Protein AF-A0A8K2A7J0-F1 (afdb_monomer_lite)

pLDDT: mean 81.98, std 18.56, range [40.19, 98.31]

Radius of gyration: 30.06 Å; chains: 1; bounding box: 112×30×40 Å

Foldseek 3Di:
DDDDDDDDDDDDDDDDPDDPPPPDPPDPDPPADKDKFWKKWWKDQDPDPVRIDIDTFADLVRHGDIFIFHWDQDPPVRAIATETQDDLVVQVVSNVSVCVVVVVPRIDTQDIATDHDPPGDGHWYQYNVRDTNHRD

Sequence (136 aa):
MKFSPKSIVSTASLALVQIVSIMIPFSAALAGNLTYTYTACYFQKGNDLSSITWRWGLQQNNSWYQMNGRWIMTPRTGVMTFESQMSQQNIMDSCANSQRYYQLTGYRIVGAYAADDKASKNYQIYTSNGTQLVSK

Secondary structure (DSSP, 8-state):
--------PPPPP------------------PPPEEEEEEEEEEETT-GGG-EEEE-B-TTSSBPEEEEEEEEPTTT--EEEEESS-HHHHHHHHHHHHHHTT-TTEEEEEEEEESSTTS--BEEE-TTS-B----

Structure (mmCIF, N/CA/C/O backbone):
data_AF-A0A8K2A7J0-F1
#
_entry.id   AF-A0A8K2A7J0-F1
#
loop_
_atom_site.group_PDB
_atom_site.id
_atom_site.type_symbol
_atom_site.label_atom_id
_atom_site.label_alt_id
_atom_site.label_comp_id
_atom_site.label_asym_id
_atom_site.label_entity_id
_atom_site.label_seq_id
_atom_site.pdbx_PDB_ins_code
_atom_site.Cartn_x
_atom_site.Cartn_y
_atom_site.Cartn_z
_atom_site.occupancy
_atom_site.B_iso_or_equiv
_atom_site.auth_seq_id
_atom_site.auth_comp_id
_atom_site.auth_asym_id
_atom_site.auth_atom_id
_atom_site.pdbx_PDB_model_num
ATOM 1 N N . MET A 1 1 ? 100.132 5.912 -3.629 1.00 44.41 1 MET A N 1
ATOM 2 C CA . MET A 1 1 ? 98.704 5.718 -3.292 1.00 44.41 1 MET A CA 1
ATOM 3 C C . MET A 1 1 ? 97.887 6.804 -3.974 1.00 44.41 1 MET A C 1
ATOM 5 O O . MET A 1 1 ? 98.069 7.969 -3.649 1.00 44.41 1 MET A O 1
ATOM 9 N N . LYS A 1 2 ? 97.039 6.452 -4.945 1.00 46.12 2 LYS A N 1
ATOM 10 C CA . LYS A 1 2 ? 95.999 7.348 -5.472 1.00 46.12 2 LYS A CA 1
ATOM 11 C C . LYS A 1 2 ? 94.865 6.468 -6.002 1.00 46.12 2 LYS A C 1
ATOM 13 O O . LYS A 1 2 ? 95.045 5.748 -6.976 1.00 46.12 2 LYS A O 1
ATOM 18 N N . PHE A 1 3 ? 93.767 6.442 -5.255 1.00 40.19 3 PHE A N 1
ATOM 19 C CA . PHE A 1 3 ? 92.586 5.624 -5.514 1.00 40.19 3 PHE A CA 1
ATOM 20 C C . PHE A 1 3 ? 91.695 6.291 -6.579 1.00 40.19 3 PHE A C 1
ATOM 22 O O . PHE A 1 3 ? 91.334 7.458 -6.446 1.00 40.19 3 PHE A O 1
ATOM 29 N N . SER A 1 4 ? 91.354 5.526 -7.620 1.00 44.16 4 SER A N 1
ATOM 30 C CA . SER A 1 4 ? 90.099 5.627 -8.397 1.00 44.16 4 SER A CA 1
ATOM 31 C C . SER A 1 4 ? 88.953 5.016 -7.550 1.00 44.16 4 SER A C 1
ATOM 33 O O . SER A 1 4 ? 89.289 4.441 -6.507 1.00 44.16 4 SER A O 1
ATOM 35 N N . PRO A 1 5 ? 87.650 4.992 -7.921 1.00 58.88 5 PRO A N 1
ATOM 36 C CA . PRO A 1 5 ? 86.939 5.483 -9.121 1.00 58.88 5 PRO A CA 1
ATOM 37 C C . PRO A 1 5 ? 85.635 6.247 -8.779 1.00 58.88 5 PRO A C 1
ATOM 39 O O . PRO A 1 5 ? 85.273 6.273 -7.612 1.00 58.88 5 PRO A O 1
ATOM 42 N N . LYS A 1 6 ? 84.881 6.776 -9.765 1.00 41.12 6 LYS A N 1
ATOM 43 C CA . LYS A 1 6 ? 83.389 6.738 -9.807 1.00 41.12 6 LYS A CA 1
ATOM 44 C C . LYS A 1 6 ? 82.879 6.946 -11.241 1.00 41.12 6 LYS A C 1
ATOM 46 O O . LYS A 1 6 ? 83.042 8.019 -11.811 1.00 41.12 6 LYS A O 1
ATOM 51 N N . SER A 1 7 ? 82.235 5.919 -11.790 1.00 49.50 7 SER A N 1
ATOM 52 C CA . SER A 1 7 ? 81.435 5.977 -13.018 1.00 49.50 7 SER A CA 1
ATOM 53 C C . SER A 1 7 ? 80.038 6.514 -12.698 1.00 49.50 7 SER A C 1
ATOM 55 O O . SER A 1 7 ? 79.437 6.085 -11.714 1.00 49.50 7 SER A O 1
ATOM 57 N N . ILE A 1 8 ? 79.505 7.409 -13.534 1.00 53.38 8 ILE A N 1
ATOM 58 C CA . ILE A 1 8 ? 78.099 7.835 -13.496 1.00 53.38 8 ILE A CA 1
ATOM 59 C C . ILE A 1 8 ? 77.454 7.391 -14.809 1.00 53.38 8 ILE A C 1
ATOM 61 O O . ILE A 1 8 ? 77.857 7.809 -15.891 1.00 53.38 8 ILE A O 1
ATOM 65 N N . VAL A 1 9 ? 76.487 6.486 -14.681 1.00 51.44 9 VAL A N 1
ATOM 66 C CA . VAL A 1 9 ? 75.643 5.958 -15.755 1.00 51.44 9 VAL A CA 1
ATOM 67 C C . VAL A 1 9 ? 74.609 7.027 -16.115 1.00 51.44 9 VAL A C 1
ATOM 69 O O . VAL A 1 9 ? 73.886 7.498 -15.240 1.00 51.44 9 VAL A O 1
ATOM 72 N N . SER A 1 10 ? 74.564 7.422 -17.390 1.00 43.12 10 SER A N 1
ATOM 73 C CA . SER A 1 10 ? 73.585 8.371 -17.935 1.00 43.12 10 SER A CA 1
ATOM 74 C C . SER A 1 10 ? 72.360 7.630 -18.482 1.00 43.12 10 SER A C 1
ATOM 76 O O . SER A 1 10 ? 72.457 6.521 -19.004 1.00 43.12 10 SER A O 1
ATOM 78 N N . THR A 1 11 ? 71.206 8.251 -18.289 1.00 47.47 11 THR A N 1
ATOM 79 C CA . THR A 1 11 ? 69.838 7.722 -18.285 1.00 47.47 11 THR A CA 1
ATOM 80 C C . THR A 1 11 ? 69.312 7.259 -19.646 1.00 47.47 11 THR A C 1
ATOM 82 O O . THR A 1 11 ? 69.333 8.018 -20.612 1.00 47.47 11 THR A O 1
ATOM 85 N N . ALA A 1 12 ? 68.735 6.054 -19.690 1.00 46.47 12 ALA A N 1
ATOM 86 C CA . ALA A 1 12 ? 67.884 5.596 -20.785 1.00 46.47 12 ALA A CA 1
ATOM 87 C C . ALA A 1 12 ? 66.454 6.143 -20.615 1.00 46.47 12 ALA A C 1
ATOM 89 O O . ALA A 1 12 ? 65.818 5.933 -19.582 1.00 46.47 12 ALA A O 1
ATOM 90 N N . SER A 1 13 ? 65.956 6.843 -21.636 1.00 51.97 13 SER A N 1
ATOM 91 C CA . SER A 1 13 ? 64.579 7.332 -21.724 1.00 51.97 13 SER A CA 1
ATOM 92 C C . SER A 1 13 ? 63.592 6.173 -21.878 1.00 51.97 13 SER A C 1
ATOM 94 O O . SER A 1 13 ? 63.613 5.463 -22.881 1.00 51.97 13 SER A O 1
ATOM 96 N N . LEU A 1 14 ? 62.687 6.017 -20.911 1.00 48.75 14 LEU A N 1
ATOM 97 C CA . LEU A 1 14 ? 61.498 5.173 -21.024 1.00 48.75 14 LEU A CA 1
ATOM 98 C C . LEU A 1 14 ? 60.329 6.041 -21.499 1.00 48.75 14 LEU A C 1
ATOM 100 O O . LEU A 1 14 ? 59.790 6.848 -20.744 1.00 48.75 14 LEU A O 1
ATOM 104 N N . ALA A 1 15 ? 59.949 5.883 -22.766 1.00 53.22 15 ALA A N 1
ATOM 105 C CA . ALA A 1 15 ? 58.712 6.441 -23.292 1.00 53.22 15 ALA A CA 1
ATOM 106 C C . ALA A 1 15 ? 57.522 5.672 -22.692 1.00 53.22 15 ALA A C 1
ATOM 108 O O . ALA A 1 15 ? 57.336 4.484 -22.955 1.00 53.22 15 ALA A O 1
ATOM 109 N N . LEU A 1 16 ? 56.727 6.352 -21.864 1.00 49.91 16 LEU A N 1
ATOM 110 C CA . LEU A 1 16 ? 55.473 5.832 -21.327 1.00 49.91 16 LEU A CA 1
ATOM 111 C C . LEU A 1 16 ? 54.411 5.838 -22.438 1.00 49.91 16 LEU A C 1
ATOM 113 O O . LEU A 1 16 ? 53.918 6.894 -22.830 1.00 49.91 16 LEU A O 1
ATOM 117 N N . VAL A 1 17 ? 54.032 4.659 -22.930 1.00 49.78 17 VAL A N 1
ATOM 118 C CA . VAL A 1 17 ? 52.830 4.489 -23.757 1.00 49.78 17 VAL A CA 1
ATOM 119 C C . VAL A 1 17 ? 51.624 4.536 -22.819 1.00 49.78 17 VAL A C 1
ATOM 121 O O . VAL A 1 17 ? 51.329 3.564 -22.125 1.00 49.78 17 VAL A O 1
ATOM 124 N N . GLN A 1 18 ? 50.944 5.683 -22.749 1.00 55.28 18 GLN A N 1
ATOM 125 C CA . GLN A 1 18 ? 49.675 5.788 -22.032 1.00 55.28 18 GLN A CA 1
ATOM 126 C C . GLN A 1 18 ? 48.565 5.142 -22.862 1.00 55.28 18 GLN A C 1
ATOM 128 O O . GLN A 1 18 ? 48.096 5.693 -23.856 1.00 55.28 18 GLN A O 1
ATOM 133 N N . ILE A 1 19 ? 48.150 3.951 -22.440 1.00 59.12 19 ILE A N 1
ATOM 134 C CA . ILE A 1 19 ? 46.949 3.293 -22.945 1.00 59.12 19 ILE A CA 1
ATOM 135 C C . ILE A 1 19 ? 45.761 4.052 -22.348 1.00 59.12 19 ILE A C 1
ATOM 137 O O . ILE A 1 19 ? 45.470 3.939 -21.158 1.00 59.12 19 ILE A O 1
ATOM 141 N N . VAL A 1 20 ? 45.105 4.876 -23.165 1.00 53.62 20 VAL A N 1
ATOM 142 C CA . VAL A 1 20 ? 43.844 5.535 -22.814 1.00 53.62 20 VAL A CA 1
ATOM 143 C C . VAL A 1 20 ? 42.777 4.448 -22.706 1.00 53.62 20 VAL A C 1
ATOM 145 O O . VAL A 1 20 ? 42.211 4.006 -23.704 1.00 53.62 20 VAL A O 1
ATOM 148 N N . SER A 1 21 ? 42.531 3.979 -21.484 1.00 56.59 21 SER A N 1
ATOM 149 C CA . SER A 1 21 ? 41.385 3.131 -21.167 1.00 56.59 21 SER A CA 1
ATOM 150 C C . SER A 1 21 ? 40.108 3.923 -21.426 1.00 56.59 21 SER A C 1
ATOM 152 O O . SER A 1 21 ? 39.722 4.784 -20.634 1.00 56.59 21 SER A O 1
ATOM 154 N N . ILE A 1 22 ? 39.456 3.636 -22.550 1.00 56.78 22 ILE A N 1
ATOM 155 C CA . ILE A 1 22 ? 38.122 4.135 -22.871 1.00 56.78 22 ILE A CA 1
ATOM 156 C C . ILE A 1 22 ? 37.158 3.456 -21.894 1.00 56.78 22 ILE A C 1
ATOM 158 O O . ILE A 1 22 ? 36.670 2.353 -22.136 1.00 56.78 22 ILE A O 1
ATOM 162 N N . MET A 1 23 ? 36.916 4.092 -20.748 1.00 54.53 23 MET A N 1
ATOM 163 C CA . MET A 1 23 ? 35.792 3.731 -19.895 1.00 54.53 23 MET A CA 1
ATOM 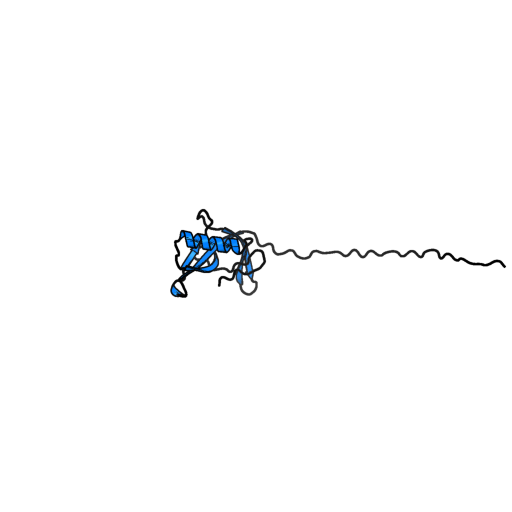164 C C . MET A 1 23 ? 34.516 4.101 -20.644 1.00 54.53 23 MET A C 1
ATOM 166 O O . MET A 1 23 ? 34.137 5.267 -20.700 1.00 54.53 23 MET A O 1
ATOM 170 N N . ILE A 1 24 ? 33.866 3.109 -21.244 1.00 61.34 24 ILE A N 1
ATOM 171 C CA . ILE A 1 24 ? 32.476 3.231 -21.673 1.00 61.34 24 ILE A CA 1
ATOM 172 C C . ILE A 1 24 ? 31.631 2.908 -20.434 1.00 61.34 24 ILE A C 1
ATOM 174 O O . ILE A 1 24 ? 31.572 1.736 -20.054 1.00 61.34 24 ILE A O 1
ATOM 178 N N . PRO A 1 25 ? 30.975 3.881 -19.771 1.00 51.31 25 PRO A N 1
ATOM 179 C CA . PRO A 1 25 ? 29.959 3.560 -18.781 1.00 51.31 25 PRO A CA 1
ATOM 180 C C . PRO A 1 25 ? 28.734 3.011 -19.521 1.00 51.31 25 PRO A C 1
ATOM 182 O O . PRO A 1 25 ? 27.814 3.740 -19.886 1.00 51.31 25 PRO A O 1
ATOM 185 N N . PHE A 1 26 ? 28.732 1.706 -19.787 1.00 60.31 26 PHE A N 1
ATOM 186 C CA . PHE A 1 26 ? 27.565 1.016 -20.316 1.00 60.31 26 PHE A CA 1
ATOM 187 C C . PHE A 1 26 ? 26.665 0.620 -19.150 1.00 60.31 26 PHE A C 1
ATOM 189 O O . PHE A 1 26 ? 26.855 -0.426 -18.539 1.00 60.31 26 PHE A O 1
ATOM 196 N N . SER A 1 27 ? 25.699 1.476 -18.822 1.00 51.41 27 SER A N 1
ATOM 197 C CA . SER A 1 27 ? 24.438 1.079 -18.183 1.00 51.41 27 SER A CA 1
ATOM 198 C C . SER A 1 27 ? 23.430 2.217 -18.307 1.00 51.41 27 SER A C 1
ATOM 200 O O . SER A 1 27 ? 23.179 2.963 -17.363 1.00 51.41 27 SER A O 1
ATOM 202 N N . ALA A 1 28 ? 22.823 2.345 -19.487 1.00 53.84 28 ALA A N 1
ATOM 203 C CA . ALA A 1 28 ? 21.518 2.979 -19.573 1.00 53.84 28 ALA A CA 1
ATOM 204 C C . ALA A 1 28 ? 20.514 2.012 -18.931 1.00 53.84 28 ALA A C 1
ATOM 206 O O . ALA A 1 28 ? 20.030 1.080 -19.573 1.00 53.84 28 ALA A O 1
ATOM 207 N N . ALA A 1 29 ? 20.247 2.190 -17.636 1.00 58.25 29 ALA A N 1
ATOM 208 C CA . ALA A 1 29 ? 19.059 1.609 -17.033 1.00 58.25 29 ALA A CA 1
ATOM 209 C C . ALA A 1 29 ? 17.861 2.096 -17.858 1.00 58.25 29 ALA A C 1
ATOM 211 O O . ALA A 1 29 ? 17.725 3.298 -18.085 1.00 58.25 29 ALA A O 1
ATOM 212 N N . LEU A 1 30 ? 17.022 1.171 -18.331 1.00 54.00 30 LEU A N 1
ATOM 213 C CA . LEU A 1 30 ? 15.719 1.491 -18.906 1.00 54.00 30 LEU A CA 1
ATOM 214 C C . LEU A 1 30 ? 14.939 2.291 -17.856 1.00 54.00 30 LEU A C 1
ATOM 216 O O . LEU A 1 30 ? 14.334 1.730 -16.944 1.00 54.00 30 LEU A O 1
ATOM 220 N N . ALA A 1 31 ? 15.012 3.615 -17.939 1.00 57.94 31 ALA A N 1
ATOM 221 C CA . ALA A 1 31 ? 14.232 4.505 -17.108 1.00 57.94 31 ALA A CA 1
ATOM 222 C C . ALA A 1 31 ? 12.788 4.414 -17.605 1.00 57.94 31 ALA A C 1
ATOM 224 O O . ALA A 1 31 ? 12.373 5.170 -18.478 1.00 57.94 31 ALA A O 1
ATOM 225 N N . GLY A 1 32 ? 12.035 3.431 -17.102 1.00 63.91 32 GLY A N 1
ATOM 226 C CA . GLY A 1 32 ? 10.584 3.424 -17.261 1.00 63.91 32 GLY A CA 1
ATOM 227 C C . GLY A 1 32 ? 10.026 4.771 -16.798 1.00 63.91 32 GLY A C 1
ATOM 228 O O . GLY A 1 32 ? 10.518 5.324 -15.810 1.00 63.91 32 GLY A O 1
ATOM 229 N N . ASN A 1 33 ? 9.047 5.310 -17.531 1.00 83.00 33 ASN A N 1
ATOM 230 C CA . ASN A 1 33 ? 8.452 6.608 -17.221 1.00 83.00 33 ASN A CA 1
ATOM 231 C C . ASN A 1 33 ? 7.956 6.618 -15.772 1.00 83.00 33 ASN A C 1
ATOM 233 O O . ASN A 1 33 ? 7.177 5.749 -15.373 1.00 83.00 33 ASN A O 1
ATOM 237 N N . LEU A 1 34 ? 8.424 7.599 -14.997 1.00 90.25 34 LEU A N 1
ATOM 238 C CA . LEU A 1 34 ? 7.929 7.811 -13.645 1.00 90.25 34 LEU A CA 1
ATOM 239 C C . LEU A 1 34 ? 6.440 8.160 -13.707 1.00 90.25 34 LEU A C 1
ATOM 241 O O . LEU A 1 34 ? 6.006 8.968 -14.526 1.00 90.25 34 LEU A O 1
ATOM 245 N N . THR A 1 35 ? 5.672 7.532 -12.833 1.00 95.19 35 THR A N 1
ATOM 246 C CA . THR A 1 35 ? 4.232 7.706 -12.667 1.00 95.19 35 THR A CA 1
ATOM 247 C C . THR A 1 35 ? 3.888 7.581 -11.183 1.00 95.19 35 THR A C 1
ATOM 249 O O . THR A 1 35 ? 4.772 7.471 -10.328 1.00 95.19 35 THR A O 1
ATOM 252 N N . TYR A 1 36 ? 2.600 7.578 -10.871 1.00 94.88 36 TYR A N 1
ATOM 253 C CA . TYR A 1 36 ? 2.089 7.238 -9.556 1.00 94.88 36 TYR A CA 1
ATOM 254 C C . TYR A 1 36 ? 1.061 6.106 -9.638 1.00 94.88 36 TYR A C 1
ATOM 256 O O . TYR A 1 36 ? 0.529 5.805 -10.705 1.00 94.88 36 TYR A O 1
ATOM 264 N N . THR A 1 37 ? 0.795 5.493 -8.491 1.00 95.69 37 THR A N 1
ATOM 265 C CA . THR A 1 37 ? -0.309 4.553 -8.255 1.00 95.69 37 THR A CA 1
ATOM 266 C C . THR A 1 37 ? -0.798 4.713 -6.812 1.00 95.69 37 THR A C 1
ATOM 268 O O . THR A 1 37 ? -0.225 5.499 -6.050 1.00 95.69 37 THR A O 1
ATOM 271 N N . TYR A 1 38 ? -1.834 3.986 -6.402 1.00 96.12 38 TYR A N 1
ATOM 272 C CA . TYR A 1 38 ? -2.329 3.992 -5.025 1.00 96.12 38 TYR A CA 1
ATOM 273 C C . TYR A 1 38 ? -1.965 2.700 -4.293 1.00 96.12 38 TYR A C 1
ATOM 275 O O . TYR A 1 38 ? -1.606 1.685 -4.893 1.00 96.12 38 TYR A O 1
ATOM 283 N N . THR A 1 39 ? -2.051 2.734 -2.964 1.00 95.44 39 THR A N 1
ATOM 284 C CA . THR A 1 39 ? -1.845 1.547 -2.126 1.00 95.44 39 THR A CA 1
ATOM 285 C C . THR A 1 39 ? -3.184 0.906 -1.779 1.00 95.44 39 THR A C 1
ATOM 287 O O . THR A 1 39 ? -4.023 1.536 -1.140 1.00 95.44 39 THR A O 1
ATOM 290 N N . ALA A 1 40 ? -3.377 -0.362 -2.126 1.00 96.06 40 ALA A N 1
ATOM 291 C CA . ALA A 1 40 ? -4.442 -1.199 -1.585 1.00 96.06 40 ALA A CA 1
ATOM 292 C C . ALA A 1 40 ? -3.935 -1.928 -0.332 1.00 96.06 40 ALA A C 1
ATOM 294 O O . ALA A 1 40 ? -3.027 -2.757 -0.406 1.00 96.06 40 ALA A O 1
ATOM 295 N N . CYS A 1 41 ? -4.526 -1.622 0.819 1.00 95.88 41 CYS A N 1
ATOM 296 C CA . CYS A 1 41 ? -4.176 -2.186 2.117 1.00 95.88 41 CYS A CA 1
ATOM 297 C C . CYS A 1 41 ? -5.174 -3.275 2.502 1.00 95.88 41 CYS A C 1
ATOM 299 O O . CYS A 1 41 ? -6.378 -3.021 2.534 1.00 95.88 41 CYS A O 1
ATOM 301 N N . TYR A 1 42 ? -4.682 -4.471 2.813 1.00 95.50 42 TYR A N 1
ATOM 302 C CA . TYR A 1 42 ? -5.494 -5.610 3.230 1.00 95.50 42 TYR A CA 1
ATOM 303 C C . TYR A 1 42 ? -5.371 -5.838 4.727 1.00 95.50 42 TYR A C 1
ATOM 305 O O . TYR A 1 42 ? -4.286 -5.751 5.310 1.00 95.50 42 TYR A O 1
ATOM 313 N N . PHE A 1 43 ? -6.499 -6.183 5.329 1.00 96.25 43 PHE A N 1
ATOM 314 C CA . PHE A 1 43 ? -6.668 -6.327 6.760 1.00 96.25 43 PHE A CA 1
ATOM 315 C C . PHE A 1 43 ? -7.342 -7.655 7.075 1.00 96.25 43 PHE A C 1
ATOM 317 O O . PHE A 1 43 ? -8.272 -8.053 6.379 1.00 96.25 43 PHE A O 1
ATOM 324 N N . GLN A 1 44 ? -6.916 -8.303 8.154 1.00 96.44 44 GLN A N 1
ATOM 325 C CA . GLN A 1 44 ? -7.497 -9.552 8.646 1.00 96.44 44 GLN A CA 1
ATOM 326 C C . GLN A 1 44 ? -7.806 -9.434 10.136 1.00 96.44 44 GLN A C 1
ATOM 328 O O . GLN A 1 44 ? -6.975 -8.934 10.896 1.00 96.44 44 GLN A O 1
ATOM 333 N N . LYS A 1 45 ? -8.971 -9.913 10.573 1.00 96.38 45 LYS A N 1
ATOM 334 C CA . LYS A 1 45 ? -9.347 -9.972 11.987 1.00 96.38 45 LYS A CA 1
ATOM 335 C C . LYS A 1 45 ? -8.877 -11.283 12.611 1.00 96.38 45 LYS A C 1
ATOM 337 O O . LYS A 1 45 ? -9.339 -12.362 12.245 1.00 96.38 45 LYS A O 1
ATOM 342 N N . GLY A 1 46 ? -7.975 -11.196 13.589 1.00 90.25 46 GLY A N 1
ATOM 343 C CA . GLY A 1 46 ? -7.380 -12.389 14.199 1.00 90.25 46 GLY A CA 1
ATOM 344 C C . GLY A 1 46 ? -6.806 -13.339 13.139 1.00 90.25 46 GLY A C 1
ATOM 345 O O . GLY A 1 46 ? -6.177 -12.892 12.187 1.00 90.25 46 GLY A O 1
ATOM 346 N N . ASN A 1 47 ? -7.041 -14.644 13.287 1.00 90.12 47 ASN A N 1
ATOM 347 C CA . ASN A 1 47 ? -6.594 -15.665 12.327 1.00 90.12 47 ASN A CA 1
ATOM 348 C C . ASN A 1 47 ? -7.698 -16.124 11.359 1.00 90.12 47 ASN A C 1
ATOM 350 O O . ASN A 1 47 ? -7.521 -17.115 10.657 1.00 90.12 47 ASN A O 1
ATOM 354 N N . ASP A 1 48 ? -8.826 -15.415 11.299 1.00 92.94 48 ASP A N 1
ATOM 355 C CA . ASP A 1 48 ? -9.940 -15.760 10.419 1.00 92.94 48 ASP A CA 1
ATOM 356 C C . ASP A 1 48 ? -9.659 -15.280 8.988 1.00 92.94 48 ASP A C 1
ATOM 358 O O . ASP A 1 48 ? -9.670 -14.081 8.714 1.00 92.94 48 ASP A O 1
ATOM 362 N N . LEU A 1 49 ? -9.366 -16.201 8.070 1.00 90.75 49 LEU A N 1
ATOM 363 C CA . LEU A 1 49 ? -9.090 -15.879 6.664 1.00 90.75 49 LEU A CA 1
ATOM 364 C C . LEU A 1 49 ? -10.332 -15.377 5.911 1.00 90.75 49 LEU A C 1
ATOM 366 O O . LEU A 1 49 ? -10.189 -14.679 4.910 1.00 90.75 49 LEU A O 1
ATOM 370 N N . SER A 1 50 ? -11.542 -15.677 6.392 1.00 94.12 50 SER A N 1
ATOM 371 C CA . SER A 1 50 ? -12.783 -15.180 5.785 1.00 94.12 50 SER A CA 1
ATOM 372 C C . SER A 1 50 ? -13.050 -13.705 6.101 1.00 94.12 50 SER A C 1
ATOM 374 O O . SER A 1 50 ? -13.819 -13.047 5.405 1.00 94.12 50 SER A O 1
ATOM 376 N N . SER A 1 51 ? -12.358 -13.158 7.106 1.00 94.81 51 SER A N 1
ATOM 377 C CA . SER A 1 51 ? -12.472 -11.755 7.514 1.00 94.81 51 SER A CA 1
ATOM 378 C C . SER A 1 51 ? -11.634 -10.784 6.676 1.00 94.81 51 SER A C 1
ATOM 380 O O . SER A 1 51 ? -11.599 -9.591 6.985 1.00 94.81 51 SER A O 1
ATOM 382 N N . ILE A 1 52 ? -10.924 -11.265 5.648 1.00 94.75 52 ILE A N 1
ATOM 383 C CA . ILE A 1 52 ? -10.045 -10.413 4.846 1.00 94.75 52 ILE A CA 1
ATOM 384 C C . ILE A 1 52 ? -10.867 -9.322 4.156 1.00 94.75 52 ILE A C 1
ATOM 386 O O . ILE A 1 52 ? -11.788 -9.584 3.385 1.00 94.75 52 ILE A O 1
ATOM 390 N N . THR A 1 53 ? -10.495 -8.075 4.412 1.00 95.44 53 THR A N 1
ATOM 391 C CA . THR A 1 53 ? -11.063 -6.895 3.760 1.00 95.44 53 THR A CA 1
ATOM 392 C C . THR A 1 53 ? -9.944 -5.983 3.287 1.00 95.44 53 THR A C 1
ATOM 394 O O . THR A 1 53 ? -8.811 -6.094 3.754 1.00 95.44 53 THR A O 1
ATOM 397 N N . TRP A 1 54 ? -10.241 -5.070 2.368 1.00 95.50 54 TRP A N 1
ATOM 398 C CA . TRP A 1 54 ? -9.252 -4.127 1.866 1.00 95.50 54 TRP A CA 1
ATOM 399 C C . TRP A 1 54 ? -9.794 -2.702 1.824 1.00 95.50 54 TRP A C 1
ATOM 401 O O . TRP A 1 54 ? -10.999 -2.470 1.685 1.00 95.50 54 TRP A O 1
ATOM 411 N N . ARG A 1 55 ? -8.888 -1.735 1.965 1.00 96.88 55 ARG A N 1
ATOM 412 C CA . ARG A 1 55 ? -9.155 -0.298 1.842 1.00 96.88 55 ARG A CA 1
ATOM 413 C C . ARG A 1 55 ? -7.984 0.388 1.152 1.00 96.88 55 ARG A C 1
ATOM 415 O O . ARG A 1 55 ? -6.862 -0.105 1.191 1.00 96.88 55 ARG A O 1
ATOM 422 N N . TRP A 1 56 ? -8.238 1.548 0.557 1.00 97.06 56 TRP A N 1
ATOM 423 C CA . TRP A 1 56 ? -7.166 2.408 0.062 1.00 97.06 56 TRP A CA 1
ATOM 424 C C . TRP A 1 56 ? -6.303 2.913 1.218 1.00 97.06 56 TRP A C 1
ATOM 426 O O . TRP A 1 56 ? -6.827 3.260 2.280 1.00 97.06 56 TRP A O 1
ATOM 436 N N . GLY A 1 57 ? -4.990 2.956 1.013 1.00 97.25 57 GLY A N 1
ATOM 437 C CA . GLY A 1 57 ? -4.039 3.608 1.902 1.00 97.25 57 GLY A CA 1
ATOM 438 C C . GLY A 1 57 ? -4.308 5.107 1.955 1.00 97.25 57 GLY A C 1
ATOM 439 O O . GLY A 1 57 ? -4.672 5.720 0.947 1.00 97.25 57 GLY A O 1
ATOM 440 N N . LEU A 1 58 ? -4.150 5.697 3.139 1.00 98.31 58 LEU A N 1
ATOM 441 C CA . LEU A 1 58 ? -4.486 7.097 3.385 1.00 98.31 58 LEU A CA 1
ATOM 442 C C . LEU A 1 58 ? -3.287 7.891 3.900 1.00 98.31 58 LEU A C 1
ATOM 444 O O . LEU A 1 58 ? -2.471 7.411 4.687 1.00 98.31 58 LEU A O 1
ATOM 448 N N . GLN A 1 59 ? -3.220 9.150 3.495 1.00 98.19 59 GLN A N 1
ATOM 449 C CA . GLN A 1 59 ? -2.374 10.156 4.125 1.00 98.19 59 GLN A CA 1
ATOM 450 C C . GLN A 1 59 ? -2.931 10.532 5.510 1.00 98.19 59 GLN A C 1
ATOM 452 O O . GLN A 1 59 ? -4.062 10.191 5.858 1.00 98.19 59 GLN A O 1
ATOM 457 N N . GLN A 1 60 ? -2.158 11.275 6.307 1.00 96.94 60 GLN A N 1
ATOM 458 C CA . GLN A 1 60 ? -2.596 11.726 7.639 1.00 96.94 60 GLN A CA 1
ATOM 459 C C . GLN A 1 60 ? -3.848 12.617 7.597 1.00 96.94 60 GLN A C 1
ATOM 461 O O . GLN A 1 60 ? -4.649 12.600 8.524 1.00 96.94 60 GLN A O 1
ATOM 466 N N . ASN A 1 61 ? -4.039 13.367 6.512 1.00 97.25 61 ASN A N 1
ATOM 467 C CA . ASN A 1 61 ? -5.223 14.200 6.283 1.00 97.25 61 ASN A CA 1
ATOM 468 C C . ASN A 1 61 ? -6.429 13.412 5.722 1.00 97.25 61 ASN A C 1
ATOM 470 O O . ASN A 1 61 ? -7.392 14.023 5.266 1.00 97.25 61 ASN A O 1
ATOM 474 N N . ASN A 1 62 ? -6.371 12.076 5.718 1.00 97.19 62 ASN A N 1
ATOM 475 C CA . ASN A 1 62 ? -7.380 11.158 5.176 1.00 97.19 62 ASN A CA 1
ATOM 476 C C . ASN A 1 62 ? -7.589 11.211 3.650 1.00 97.19 62 ASN A C 1
ATOM 478 O O . ASN A 1 62 ? -8.496 10.554 3.141 1.00 97.19 62 ASN A O 1
ATOM 482 N N . SER A 1 63 ? -6.759 11.940 2.899 1.00 97.75 63 SER A N 1
ATOM 483 C CA . SER A 1 63 ? -6.732 11.823 1.435 1.00 97.75 63 SER A CA 1
ATOM 484 C C . SER A 1 63 ? -6.056 10.518 1.000 1.00 97.75 63 SER A C 1
ATOM 486 O O . SER A 1 63 ? -5.326 9.897 1.777 1.00 97.75 63 SER A O 1
ATOM 488 N N . TRP A 1 64 ? -6.296 10.071 -0.234 1.00 96.44 64 TRP A N 1
ATOM 489 C CA . TRP A 1 64 ? -5.671 8.852 -0.751 1.00 96.44 64 TRP A CA 1
ATOM 490 C C . TRP A 1 64 ? -4.150 9.002 -0.835 1.00 96.44 64 TRP A C 1
ATOM 492 O O . TRP A 1 64 ? -3.624 10.039 -1.246 1.00 96.44 64 TRP A O 1
ATOM 502 N N . TYR A 1 65 ? -3.438 7.957 -0.424 1.00 97.00 65 TYR A N 1
ATOM 503 C CA . TYR A 1 65 ? -1.987 7.904 -0.507 1.00 97.00 65 TYR A CA 1
ATOM 504 C C . TYR A 1 65 ? -1.551 7.482 -1.911 1.00 97.00 65 TYR A C 1
ATOM 506 O O . TYR A 1 65 ? -1.919 6.407 -2.386 1.00 97.00 65 TYR A O 1
ATOM 514 N N . GLN A 1 66 ? -0.769 8.345 -2.557 1.00 96.12 66 GLN A N 1
ATOM 515 C CA . GLN A 1 66 ? -0.169 8.100 -3.864 1.00 96.12 66 GLN A CA 1
ATOM 516 C C . GLN A 1 66 ? 1.302 7.718 -3.690 1.00 96.12 66 GLN A C 1
ATOM 518 O O . GLN A 1 66 ? 2.056 8.390 -2.985 1.00 96.12 66 GLN A O 1
ATOM 523 N N . MET A 1 67 ? 1.706 6.637 -4.346 1.00 94.69 67 MET A N 1
ATOM 524 C CA . MET A 1 67 ? 3.088 6.181 -4.416 1.00 94.69 67 MET A CA 1
ATOM 525 C C . MET A 1 67 ? 3.676 6.565 -5.764 1.00 94.69 67 MET A C 1
ATOM 527 O O . MET A 1 67 ? 3.194 6.102 -6.794 1.00 94.69 67 MET A O 1
ATOM 531 N N . ASN A 1 68 ? 4.749 7.351 -5.748 1.00 95.25 68 ASN A N 1
ATOM 532 C CA . ASN A 1 68 ? 5.529 7.637 -6.948 1.00 95.25 68 ASN A CA 1
ATOM 533 C C . ASN A 1 68 ? 6.469 6.470 -7.260 1.00 95.25 68 ASN A C 1
ATOM 535 O O . ASN A 1 68 ? 7.034 5.855 -6.351 1.00 95.25 68 ASN A O 1
ATOM 539 N N . GLY A 1 69 ? 6.652 6.171 -8.541 1.00 94.44 69 GLY A N 1
ATOM 540 C CA . GLY A 1 69 ? 7.439 5.027 -8.976 1.00 94.44 69 GLY A CA 1
ATOM 541 C C . GLY A 1 69 ? 7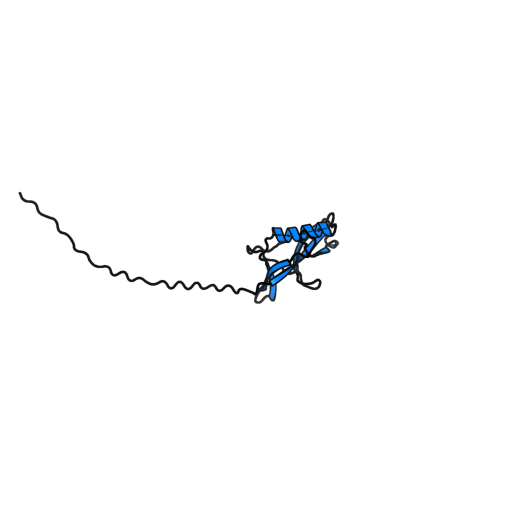.258 4.723 -10.452 1.00 94.44 69 GLY A C 1
ATOM 542 O O . GLY A 1 69 ? 6.991 5.617 -11.252 1.00 94.44 69 GLY A O 1
ATOM 543 N N . ARG A 1 70 ? 7.413 3.456 -10.825 1.00 93.62 70 ARG A N 1
ATOM 544 C CA . ARG A 1 70 ? 7.202 2.992 -12.200 1.00 93.62 70 ARG A CA 1
ATOM 545 C C . ARG A 1 70 ? 6.682 1.565 -12.240 1.00 93.62 70 ARG A C 1
ATOM 547 O O . ARG A 1 70 ? 7.026 0.735 -11.402 1.00 93.62 70 ARG A O 1
ATOM 554 N N . TRP A 1 71 ? 5.896 1.282 -13.268 1.00 92.81 71 TRP A N 1
ATOM 555 C CA . TRP A 1 71 ? 5.451 -0.066 -13.583 1.00 92.81 71 TRP A CA 1
ATOM 556 C C . TRP A 1 71 ? 6.537 -0.823 -14.338 1.00 92.81 71 TRP A C 1
ATOM 558 O O . TRP A 1 71 ? 7.061 -0.331 -15.338 1.00 92.81 71 TRP A O 1
ATOM 568 N N . ILE A 1 72 ? 6.840 -2.033 -13.880 1.00 91.06 72 ILE A N 1
ATOM 569 C CA . ILE A 1 72 ? 7.778 -2.945 -14.525 1.00 91.06 72 ILE A CA 1
ATOM 570 C C . ILE A 1 72 ? 7.022 -4.205 -14.928 1.00 91.06 72 ILE A C 1
ATOM 572 O O . ILE A 1 72 ? 6.370 -4.846 -14.107 1.00 91.06 72 ILE A O 1
ATOM 576 N N . MET A 1 73 ? 7.126 -4.571 -16.203 1.00 90.19 73 MET A N 1
ATOM 577 C CA . MET A 1 73 ? 6.672 -5.868 -16.687 1.00 90.19 73 MET A CA 1
ATOM 578 C C . MET A 1 73 ? 7.871 -6.803 -16.771 1.00 90.19 73 MET A C 1
ATOM 580 O O . MET A 1 73 ? 8.816 -6.529 -17.512 1.00 90.19 73 MET A O 1
ATOM 584 N N . THR A 1 74 ? 7.831 -7.921 -16.051 1.00 85.62 74 THR A N 1
ATOM 585 C CA . THR A 1 74 ? 8.868 -8.949 -16.172 1.00 85.62 74 THR A CA 1
ATOM 586 C C . THR A 1 74 ? 8.779 -9.598 -17.557 1.00 85.62 74 THR A C 1
ATOM 588 O O . THR A 1 74 ? 7.738 -10.184 -17.889 1.00 85.62 74 THR A O 1
ATOM 591 N N . PRO A 1 75 ? 9.844 -9.536 -18.382 1.00 82.19 75 PRO A N 1
ATOM 592 C CA . PRO A 1 75 ? 9.848 -10.201 -19.678 1.00 82.19 75 PRO A CA 1
ATOM 593 C C . PRO A 1 75 ? 9.620 -11.711 -19.521 1.00 82.19 75 PRO A C 1
ATOM 595 O O . PRO A 1 75 ? 10.062 -12.316 -18.548 1.00 82.19 75 PRO A O 1
ATOM 598 N N . ARG A 1 76 ? 8.961 -12.338 -20.499 1.00 82.94 76 ARG A N 1
ATOM 599 C CA . ARG A 1 76 ? 8.556 -13.765 -20.531 1.00 82.94 76 ARG A CA 1
ATOM 600 C C . ARG A 1 76 ? 7.404 -14.167 -19.611 1.00 82.94 76 ARG A C 1
ATOM 602 O O . ARG A 1 76 ? 6.583 -14.963 -20.049 1.00 82.94 76 ARG A O 1
ATOM 609 N N . THR A 1 77 ? 7.315 -13.659 -18.383 1.00 86.94 77 THR A N 1
ATOM 610 C CA . THR A 1 77 ? 6.203 -14.016 -17.475 1.00 86.94 77 THR A CA 1
ATOM 611 C C . THR A 1 77 ? 5.016 -13.063 -17.587 1.00 86.94 77 THR A C 1
ATOM 613 O O . THR A 1 77 ? 3.906 -13.436 -17.220 1.00 86.94 77 THR A O 1
ATOM 616 N N . GLY A 1 78 ? 5.231 -11.833 -18.075 1.00 85.00 78 GLY A N 1
ATOM 617 C CA . GLY A 1 78 ? 4.186 -10.808 -18.166 1.00 85.00 78 GLY A CA 1
ATOM 618 C C . GLY A 1 78 ? 3.702 -10.310 -16.800 1.00 85.00 78 GLY A C 1
ATOM 619 O O . GLY A 1 78 ? 2.682 -9.627 -16.715 1.00 85.00 78 GLY A O 1
ATOM 620 N N . VAL A 1 79 ? 4.411 -10.661 -15.722 1.00 86.81 79 VAL A N 1
ATOM 621 C CA . VAL A 1 79 ? 4.068 -10.240 -14.363 1.00 86.81 79 VAL A CA 1
ATOM 622 C C . VAL A 1 79 ? 4.385 -8.759 -14.216 1.00 86.81 79 VAL A C 1
ATOM 624 O O . VAL A 1 79 ? 5.530 -8.343 -14.398 1.00 86.81 79 VAL A O 1
ATOM 627 N N . MET A 1 80 ? 3.355 -7.985 -13.885 1.00 90.75 80 MET A N 1
ATOM 628 C CA . MET A 1 80 ? 3.452 -6.559 -13.596 1.00 90.75 80 MET A CA 1
ATOM 629 C C . MET A 1 80 ? 3.749 -6.338 -12.115 1.00 90.75 80 MET A C 1
ATOM 631 O O . MET A 1 80 ? 3.088 -6.911 -11.246 1.00 90.75 80 MET A O 1
ATOM 635 N N . THR A 1 81 ? 4.721 -5.483 -11.835 1.00 92.12 81 THR A N 1
ATOM 636 C CA . THR A 1 81 ? 5.096 -5.043 -10.490 1.00 92.12 81 THR A CA 1
ATOM 637 C C . THR A 1 81 ? 5.285 -3.530 -10.487 1.00 92.12 81 THR A C 1
ATOM 639 O O . THR A 1 81 ? 5.450 -2.909 -11.541 1.00 92.12 81 THR A O 1
ATOM 642 N N . PHE A 1 82 ? 5.234 -2.921 -9.307 1.00 93.75 82 PHE A N 1
ATOM 643 C CA . PHE A 1 82 ? 5.476 -1.493 -9.146 1.00 93.75 82 PHE A CA 1
ATOM 644 C C . PHE A 1 82 ? 6.762 -1.260 -8.356 1.00 93.75 82 PHE A C 1
ATOM 646 O O . PHE A 1 82 ? 6.864 -1.655 -7.195 1.00 93.75 82 PHE A O 1
ATOM 653 N N . GLU A 1 83 ? 7.741 -0.602 -8.970 1.00 93.56 83 GLU A N 1
ATOM 654 C CA . GLU A 1 83 ? 8.942 -0.120 -8.290 1.00 93.56 83 GLU A CA 1
ATOM 655 C C . GLU A 1 83 ? 8.666 1.272 -7.722 1.00 93.56 83 GLU A C 1
ATOM 657 O O . GLU A 1 83 ? 8.649 2.269 -8.444 1.00 93.56 83 GLU A O 1
ATOM 662 N N . SER A 1 84 ? 8.422 1.327 -6.419 1.00 94.06 84 SER A N 1
ATOM 663 C CA . SER A 1 84 ? 8.124 2.540 -5.671 1.00 94.06 84 SER A CA 1
ATOM 664 C C . SER A 1 84 ? 9.398 3.264 -5.243 1.00 94.06 84 SER A C 1
ATOM 666 O O . SER A 1 84 ? 10.366 2.652 -4.794 1.00 94.06 84 SER A O 1
ATOM 668 N N . GLN A 1 85 ? 9.365 4.593 -5.294 1.00 94.06 85 GLN A N 1
ATOM 669 C CA . GLN A 1 85 ? 10.367 5.459 -4.666 1.00 94.06 85 GLN A CA 1
ATOM 670 C C . GLN A 1 85 ? 10.112 5.641 -3.162 1.00 94.06 85 GLN A C 1
ATOM 672 O O . GLN A 1 85 ? 10.934 6.225 -2.458 1.00 94.06 85 GLN A O 1
ATOM 677 N N . MET A 1 86 ? 8.973 5.156 -2.662 1.00 93.44 86 MET A N 1
ATOM 678 C CA . MET A 1 86 ? 8.589 5.285 -1.262 1.00 93.44 86 MET A CA 1
ATOM 679 C C . MET A 1 86 ? 9.247 4.199 -0.408 1.00 93.44 86 MET A C 1
ATOM 681 O O . MET A 1 86 ? 9.416 3.051 -0.829 1.00 93.44 86 MET A O 1
ATOM 685 N N . SER A 1 87 ? 9.579 4.559 0.833 1.00 92.62 87 SER A N 1
ATOM 686 C CA . SER A 1 87 ? 10.048 3.598 1.828 1.00 92.62 87 SER A CA 1
ATOM 687 C C . SER A 1 87 ? 8.924 2.636 2.222 1.00 92.62 87 SER A C 1
ATOM 689 O O . SER A 1 87 ? 7.743 2.991 2.209 1.00 92.62 87 SER A O 1
ATOM 691 N N . GLN A 1 88 ? 9.294 1.428 2.651 1.00 92.44 88 GLN A N 1
ATOM 692 C CA . GLN A 1 88 ? 8.344 0.475 3.229 1.00 92.44 88 GLN A CA 1
ATOM 693 C C . GLN A 1 88 ? 7.547 1.099 4.382 1.00 92.44 88 GLN A C 1
ATOM 695 O O . GLN A 1 88 ? 6.337 0.907 4.454 1.00 92.44 88 GLN A O 1
ATOM 700 N N . GLN A 1 89 ? 8.205 1.875 5.250 1.00 92.94 89 GLN A N 1
ATOM 701 C CA . GLN A 1 89 ? 7.544 2.522 6.380 1.00 92.94 89 GLN A CA 1
ATOM 702 C C . GLN A 1 89 ? 6.419 3.454 5.918 1.00 92.94 89 GLN A C 1
ATOM 704 O O . GLN A 1 89 ? 5.302 3.323 6.403 1.00 92.94 89 GLN A O 1
ATOM 709 N N . ASN A 1 90 ? 6.664 4.312 4.922 1.00 94.50 90 ASN A N 1
ATOM 710 C CA . ASN A 1 90 ? 5.652 5.252 4.432 1.00 94.50 90 ASN A CA 1
ATOM 711 C C . ASN A 1 90 ? 4.428 4.525 3.849 1.00 94.50 90 ASN A C 1
ATOM 713 O O . ASN A 1 90 ? 3.289 4.946 4.058 1.00 94.50 90 ASN A O 1
ATOM 717 N N . ILE A 1 91 ? 4.657 3.414 3.144 1.00 95.19 91 ILE A N 1
ATOM 718 C CA . ILE A 1 91 ? 3.581 2.593 2.579 1.00 95.19 91 ILE A CA 1
ATOM 719 C C . ILE A 1 91 ? 2.768 1.940 3.705 1.00 95.19 91 ILE A C 1
ATOM 721 O O . ILE A 1 91 ? 1.538 2.004 3.694 1.00 95.19 91 ILE A O 1
ATOM 725 N N . MET A 1 92 ? 3.431 1.368 4.712 1.00 95.81 92 MET A N 1
ATOM 726 C CA . MET A 1 92 ? 2.754 0.734 5.848 1.00 95.81 92 MET A CA 1
ATOM 727 C C . MET A 1 92 ? 2.026 1.749 6.739 1.00 95.81 92 MET A C 1
ATOM 729 O O . MET A 1 92 ? 0.923 1.462 7.209 1.00 95.81 92 MET A O 1
ATOM 733 N N . ASP A 1 93 ? 2.574 2.952 6.909 1.00 96.81 93 ASP A N 1
ATOM 734 C CA . ASP A 1 93 ? 1.918 4.056 7.614 1.00 96.81 93 ASP A CA 1
ATOM 735 C C . ASP A 1 93 ? 0.624 4.466 6.912 1.00 96.81 93 ASP A C 1
ATOM 737 O O . ASP A 1 93 ? -0.381 4.728 7.579 1.00 96.81 93 ASP A O 1
ATOM 741 N N . SER A 1 94 ? 0.601 4.444 5.574 1.00 97.75 94 SER A N 1
ATOM 742 C CA . SER A 1 94 ? -0.627 4.699 4.817 1.00 97.75 94 SER A CA 1
ATOM 743 C C . SER A 1 94 ? -1.725 3.670 5.121 1.00 97.75 94 SER A C 1
ATOM 745 O O . SER A 1 94 ? -2.901 4.023 5.266 1.00 97.75 94 SER A O 1
ATOM 747 N N . CYS A 1 95 ? -1.342 2.403 5.306 1.00 97.50 95 CYS A N 1
ATOM 748 C CA . CYS A 1 95 ? -2.255 1.338 5.702 1.00 97.50 95 CYS A CA 1
ATOM 749 C C . CYS A 1 95 ? -2.705 1.477 7.155 1.00 97.50 95 CYS A C 1
ATOM 751 O O . CYS A 1 95 ? -3.884 1.283 7.445 1.00 97.50 95 CYS A O 1
ATOM 753 N N . ALA A 1 96 ? -1.815 1.884 8.059 1.00 97.62 96 ALA A N 1
ATOM 754 C CA . ALA A 1 96 ? -2.168 2.149 9.450 1.00 97.62 96 ALA A CA 1
ATOM 755 C C . ALA A 1 96 ? -3.128 3.347 9.586 1.00 97.62 96 ALA A C 1
ATOM 757 O O . ALA A 1 96 ? -4.049 3.308 10.404 1.00 97.62 96 ALA A O 1
ATOM 758 N N . ASN A 1 97 ? -2.952 4.399 8.781 1.00 98.25 97 ASN A N 1
ATOM 759 C CA . ASN A 1 97 ? -3.886 5.527 8.720 1.00 98.25 97 ASN A CA 1
ATOM 760 C C . ASN A 1 97 ? -5.262 5.069 8.222 1.00 98.25 97 ASN A C 1
ATOM 762 O O . ASN A 1 97 ? -6.274 5.388 8.842 1.00 98.25 97 ASN A O 1
ATOM 766 N N . SER A 1 98 ? -5.292 4.261 7.158 1.00 98.00 98 SER A N 1
ATOM 767 C CA . SER A 1 98 ? -6.524 3.658 6.639 1.00 98.00 98 SER A CA 1
ATOM 768 C C . SER A 1 98 ? -7.231 2.805 7.697 1.00 98.00 98 SER A C 1
ATOM 770 O O . SER A 1 98 ? -8.426 2.972 7.941 1.00 98.00 98 SER A O 1
ATOM 772 N N . GLN A 1 99 ? -6.480 1.967 8.416 1.00 97.88 99 GLN A N 1
ATOM 773 C CA . GLN A 1 99 ? -7.005 1.142 9.502 1.00 97.88 99 GLN A CA 1
ATOM 774 C C . GLN A 1 99 ? -7.700 1.973 10.587 1.00 97.88 99 GLN A C 1
ATOM 776 O O . GLN A 1 99 ? -8.796 1.622 11.031 1.00 97.88 99 GLN A O 1
ATOM 781 N N . ARG A 1 100 ? -7.058 3.074 11.002 1.00 98.00 100 ARG A N 1
ATOM 782 C CA . ARG A 1 100 ? -7.581 4.007 12.008 1.00 98.00 100 ARG A CA 1
ATOM 783 C C . ARG A 1 100 ? -8.827 4.731 11.504 1.00 98.00 100 ARG A C 1
ATOM 785 O O . ARG A 1 100 ? -9.834 4.748 12.204 1.00 98.00 100 ARG A O 1
ATOM 792 N N . TYR A 1 101 ? -8.783 5.269 10.287 1.00 98.12 101 TYR A N 1
ATOM 793 C CA . TYR A 1 101 ? -9.896 6.004 9.684 1.00 98.12 101 TYR A CA 1
ATOM 794 C C . TYR A 1 101 ? -11.160 5.143 9.542 1.00 98.12 101 TYR A C 1
ATOM 796 O O . TYR A 1 101 ? -12.251 5.575 9.908 1.00 98.12 101 TYR A O 1
ATOM 804 N N . TYR A 1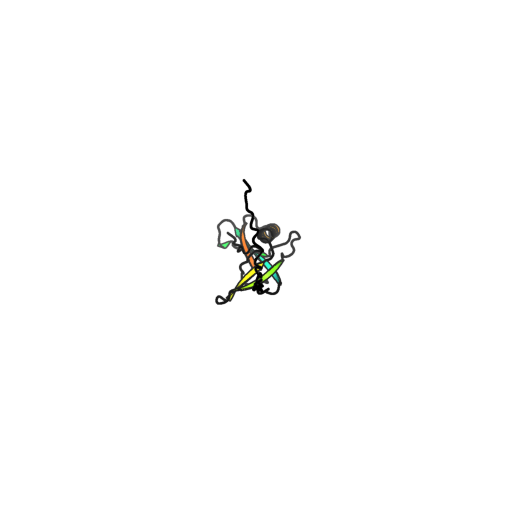 102 ? -11.011 3.899 9.077 1.00 97.88 102 TYR A N 1
ATOM 805 C CA . TYR A 1 102 ? -12.125 2.961 8.897 1.00 97.88 102 TYR A CA 1
ATOM 806 C C . TYR A 1 102 ? -12.482 2.159 10.159 1.00 97.88 102 TYR A C 1
ATOM 808 O O . TYR A 1 102 ? -13.301 1.246 10.075 1.00 97.88 102 TYR A O 1
ATOM 816 N N . GLN A 1 103 ? -11.888 2.486 11.313 1.00 97.19 103 GLN A N 1
ATOM 817 C CA . GLN A 1 103 ? -12.191 1.877 12.615 1.00 97.19 103 GLN A CA 1
ATOM 818 C C . GLN A 1 103 ? -12.089 0.341 12.606 1.00 97.19 103 GLN A C 1
ATOM 820 O O . GLN A 1 103 ? -12.916 -0.368 13.182 1.00 97.19 103 GLN A O 1
ATOM 825 N N . LEU A 1 104 ? -11.054 -0.195 11.950 1.00 96.00 104 LEU A N 1
ATOM 826 C CA . LEU A 1 104 ? -10.825 -1.638 11.822 1.00 96.00 104 LEU A CA 1
ATOM 827 C C . LEU A 1 104 ? -10.204 -2.225 13.106 1.00 96.00 104 LEU A C 1
ATOM 829 O O . LEU A 1 104 ? -9.093 -2.766 13.112 1.00 96.00 104 LEU A O 1
ATOM 833 N N . THR A 1 105 ? -10.924 -2.103 14.219 1.00 93.69 105 THR A N 1
ATOM 834 C CA . THR A 1 105 ? -10.515 -2.596 15.540 1.00 93.69 105 THR A CA 1
ATOM 835 C C . THR A 1 105 ? -10.402 -4.121 15.546 1.00 93.69 105 THR A C 1
ATOM 837 O O . THR A 1 105 ? -11.313 -4.834 15.125 1.00 93.69 105 THR A O 1
ATOM 840 N N . GLY A 1 106 ? -9.272 -4.636 16.039 1.00 93.94 106 GLY A N 1
ATOM 841 C CA . GLY A 1 106 ? -8.974 -6.073 16.071 1.00 93.94 106 GLY A CA 1
ATOM 842 C C . GLY A 1 106 ? -8.520 -6.662 14.730 1.00 93.94 106 GLY A C 1
ATOM 843 O O . GLY A 1 106 ? -8.249 -7.861 14.658 1.00 93.94 106 GLY A O 1
ATOM 844 N N . TYR A 1 107 ? -8.419 -5.839 13.684 1.00 96.69 107 TYR A N 1
ATOM 845 C CA . TYR A 1 107 ? -7.765 -6.227 12.442 1.00 96.69 107 TYR A CA 1
ATOM 846 C C . TYR A 1 107 ? -6.256 -5.965 12.522 1.00 96.69 107 TYR A C 1
ATOM 848 O O . TYR A 1 107 ? -5.796 -5.090 13.254 1.00 96.69 107 TYR A O 1
ATOM 856 N N . ARG A 1 108 ? -5.476 -6.710 11.743 1.00 95.62 108 ARG A N 1
ATOM 857 C CA . ARG A 1 108 ? -4.055 -6.460 11.474 1.00 95.62 108 ARG A CA 1
ATOM 858 C C . ARG A 1 108 ? -3.846 -6.268 9.977 1.00 95.62 108 ARG A C 1
ATOM 860 O O . ARG A 1 108 ? -4.603 -6.827 9.186 1.00 95.62 108 ARG A O 1
ATOM 867 N N . ILE A 1 109 ? -2.826 -5.506 9.596 1.00 95.50 109 ILE A N 1
ATOM 868 C CA . ILE A 1 109 ? -2.418 -5.378 8.193 1.00 95.50 109 ILE A CA 1
ATOM 869 C C . ILE A 1 109 ? -1.764 -6.694 7.760 1.00 95.50 109 ILE A C 1
ATOM 871 O O . ILE A 1 109 ? -0.836 -7.152 8.419 1.00 95.50 109 ILE A O 1
ATOM 875 N N . VAL A 1 110 ? -2.246 -7.273 6.661 1.00 94.31 110 VAL A N 1
ATOM 876 C CA . VAL A 1 110 ? -1.746 -8.533 6.069 1.00 94.31 110 VAL A CA 1
ATOM 877 C C . VAL A 1 110 ? -1.345 -8.380 4.604 1.00 94.31 110 VAL A C 1
ATOM 879 O O . VAL A 1 110 ? -0.899 -9.335 3.976 1.00 94.31 110 VAL A O 1
ATOM 882 N N . GLY A 1 111 ? -1.527 -7.186 4.032 1.00 93.38 111 GLY A N 1
ATOM 883 C CA . GLY A 1 111 ? -1.310 -6.907 2.614 1.00 93.38 111 GLY A CA 1
ATOM 884 C C . GLY A 1 111 ? -1.135 -5.434 2.320 1.00 93.38 111 GLY A C 1
ATOM 885 O O . GLY A 1 111 ? -1.864 -4.608 2.862 1.00 93.38 111 GLY A O 1
ATOM 886 N N . ALA A 1 112 ? -0.204 -5.125 1.427 1.00 95.25 112 ALA A N 1
ATOM 887 C CA . ALA A 1 112 ? -0.090 -3.824 0.791 1.00 95.25 112 ALA A CA 1
ATOM 888 C C . ALA A 1 112 ? 0.346 -4.031 -0.664 1.00 95.25 112 ALA A C 1
ATOM 890 O O . ALA A 1 112 ? 1.371 -4.661 -0.925 1.00 95.25 112 ALA A O 1
ATOM 891 N N . TYR A 1 113 ? -0.452 -3.526 -1.600 1.00 95.12 113 TYR A N 1
ATOM 892 C CA . TYR A 1 113 ? -0.274 -3.743 -3.036 1.00 95.12 113 TYR A CA 1
ATOM 893 C C . TYR A 1 113 ? -0.453 -2.440 -3.807 1.00 95.12 113 TYR A C 1
ATOM 895 O O . TYR A 1 113 ? -1.164 -1.544 -3.353 1.00 95.12 113 TYR A O 1
ATOM 903 N N . ALA A 1 114 ? 0.194 -2.331 -4.964 1.00 95.25 114 ALA A N 1
ATOM 904 C CA . ALA A 1 114 ? -0.063 -1.246 -5.901 1.00 95.25 114 ALA A CA 1
ATOM 905 C C . ALA A 1 114 ? -1.359 -1.533 -6.665 1.00 95.25 114 ALA A C 1
ATOM 907 O O . ALA A 1 114 ? -1.601 -2.680 -7.051 1.00 95.25 114 ALA A O 1
ATOM 908 N N . ALA A 1 115 ? -2.181 -0.503 -6.853 1.00 94.44 115 ALA A N 1
ATOM 909 C CA . ALA A 1 115 ? -3.473 -0.585 -7.522 1.00 94.44 115 ALA A CA 1
ATOM 910 C C . ALA A 1 115 ? -3.910 0.810 -7.999 1.00 94.44 115 ALA A C 1
ATOM 912 O O . ALA A 1 115 ? -3.845 1.775 -7.239 1.00 94.44 115 ALA A O 1
ATOM 913 N N . ASP A 1 116 ? -4.390 0.913 -9.239 1.00 89.62 116 ASP A N 1
ATOM 914 C CA . ASP A 1 116 ? -4.870 2.184 -9.811 1.00 89.62 116 ASP A CA 1
ATOM 915 C C . ASP A 1 116 ? -6.384 2.370 -9.641 1.00 89.62 116 ASP A C 1
ATOM 917 O O . ASP A 1 116 ? -6.877 3.495 -9.573 1.00 89.62 116 ASP A O 1
ATOM 921 N N . ASP A 1 117 ? -7.133 1.271 -9.529 1.00 83.56 117 ASP A N 1
ATOM 922 C CA . ASP A 1 117 ? -8.586 1.296 -9.378 1.00 83.56 117 ASP A CA 1
ATOM 923 C C . ASP A 1 117 ? -9.113 0.086 -8.578 1.00 83.56 117 ASP A C 1
ATOM 925 O O . ASP A 1 117 ? -8.372 -0.832 -8.224 1.00 83.56 117 ASP A O 1
ATOM 929 N N . LYS A 1 118 ? -10.418 0.085 -8.265 1.00 72.00 118 LYS A N 1
ATOM 930 C CA . LYS A 1 118 ? -11.067 -0.973 -7.464 1.00 72.00 118 LYS A CA 1
ATOM 931 C C . LYS A 1 118 ? -11.150 -2.335 -8.169 1.00 72.00 118 LYS A C 1
ATOM 933 O O . LYS A 1 118 ? -11.346 -3.337 -7.488 1.00 72.00 118 LYS A O 1
ATOM 938 N N . ALA A 1 119 ? -11.090 -2.358 -9.497 1.00 68.00 119 ALA A N 1
ATOM 939 C CA . ALA A 1 119 ? -11.084 -3.565 -10.321 1.00 68.00 119 ALA A CA 1
ATOM 940 C C . ALA A 1 119 ? -9.655 -4.043 -10.641 1.00 68.00 119 ALA A C 1
ATOM 942 O O . ALA A 1 119 ? -9.472 -5.142 -11.172 1.00 68.00 119 ALA A O 1
ATOM 943 N N . SER A 1 120 ? -8.647 -3.225 -10.335 1.00 65.38 120 SER A N 1
ATOM 944 C CA . SER A 1 120 ? -7.255 -3.511 -10.628 1.00 65.38 120 SER A CA 1
ATOM 945 C C . SER A 1 120 ? -6.743 -4.693 -9.805 1.00 65.38 120 SER A C 1
ATOM 947 O O . SER A 1 120 ? -7.222 -5.002 -8.712 1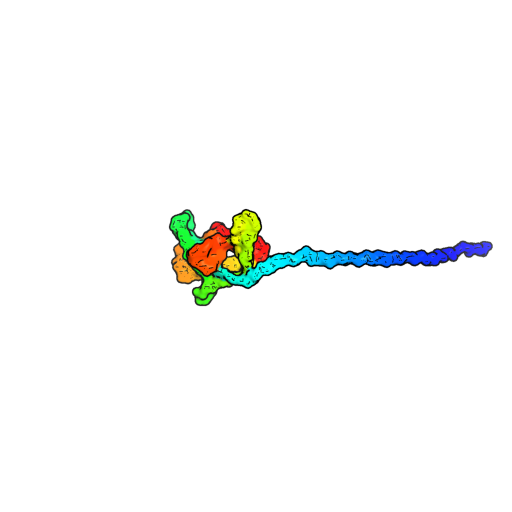.00 65.38 120 SER A O 1
ATOM 949 N N . LYS A 1 121 ? -5.775 -5.408 -10.382 1.00 81.44 121 LYS A N 1
ATOM 950 C CA . LYS A 1 121 ? -5.124 -6.544 -9.729 1.00 81.44 121 LYS A CA 1
ATOM 951 C C . LYS A 1 121 ? -4.247 -6.042 -8.579 1.00 81.44 121 LYS A C 1
ATOM 953 O O . LYS A 1 121 ? -3.729 -4.934 -8.622 1.00 81.44 121 LYS A O 1
ATOM 958 N N . ASN A 1 122 ? -4.018 -6.897 -7.588 1.00 90.31 122 ASN A N 1
ATOM 959 C CA . ASN A 1 122 ? -3.030 -6.640 -6.543 1.00 90.31 122 ASN A CA 1
ATOM 960 C C . ASN A 1 122 ? -1.622 -6.818 -7.116 1.00 90.31 122 ASN A C 1
ATOM 962 O O . ASN A 1 122 ? -1.168 -7.952 -7.294 1.00 90.31 122 ASN A O 1
ATOM 966 N N . TYR A 1 123 ? -0.930 -5.719 -7.404 1.00 92.62 123 TYR A N 1
ATOM 967 C CA . TYR A 1 123 ? 0.436 -5.776 -7.914 1.00 92.62 123 TYR A CA 1
ATOM 968 C C . TYR A 1 123 ? 1.458 -5.692 -6.781 1.00 92.62 123 TYR A C 1
ATOM 970 O O . TYR A 1 123 ? 1.313 -4.911 -5.837 1.00 92.62 123 TYR A O 1
ATOM 978 N N . GLN A 1 124 ? 2.512 -6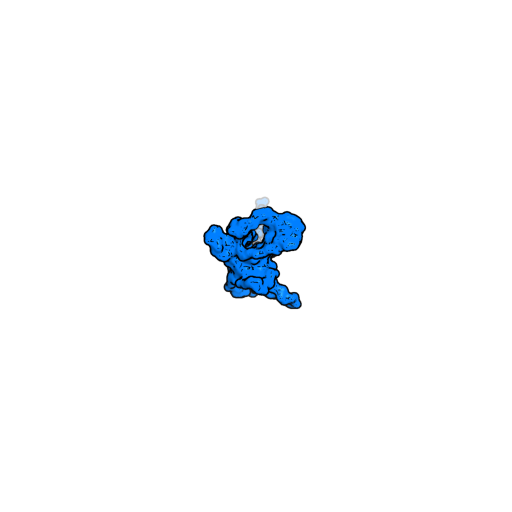.503 -6.877 1.00 93.12 124 GLN A N 1
ATOM 979 C CA . GLN A 1 124 ? 3.605 -6.483 -5.907 1.00 93.12 124 GLN A CA 1
ATOM 980 C C . GLN A 1 124 ? 4.345 -5.147 -5.963 1.00 93.12 124 GLN A C 1
ATOM 982 O O . GLN A 1 124 ? 4.604 -4.618 -7.046 1.00 93.12 124 GLN A O 1
ATOM 987 N N . ILE A 1 125 ? 4.711 -4.636 -4.788 1.00 93.69 125 ILE A N 1
ATO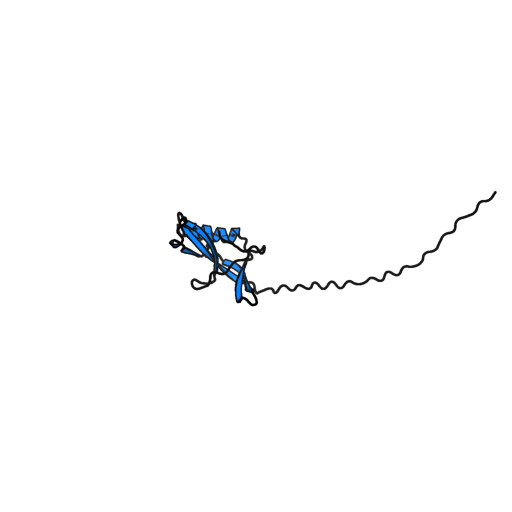M 988 C CA . ILE A 1 125 ? 5.495 -3.412 -4.652 1.00 93.69 125 ILE A CA 1
ATOM 989 C C . ILE A 1 125 ? 6.941 -3.784 -4.331 1.00 93.69 125 ILE A C 1
ATOM 991 O O . ILE A 1 125 ? 7.199 -4.539 -3.394 1.00 93.69 125 ILE A O 1
ATOM 995 N N . TYR A 1 126 ? 7.880 -3.206 -5.065 1.00 92.31 126 TYR A N 1
ATOM 996 C CA . TYR A 1 126 ? 9.298 -3.181 -4.728 1.00 92.31 126 TYR A CA 1
ATOM 997 C C . TYR A 1 126 ? 9.641 -1.776 -4.246 1.00 92.31 126 TYR A C 1
ATOM 999 O O . TYR A 1 126 ? 9.293 -0.792 -4.887 1.00 92.31 126 TYR A O 1
ATOM 1007 N N . THR A 1 127 ? 10.260 -1.671 -3.078 1.00 88.44 127 THR A N 1
ATOM 1008 C CA . THR A 1 127 ? 10.646 -0.382 -2.482 1.00 88.44 127 THR A CA 1
ATOM 1009 C C . THR A 1 127 ? 11.901 0.178 -3.148 1.00 88.44 127 THR A C 1
ATOM 1011 O O . THR A 1 127 ? 12.589 -0.530 -3.885 1.00 88.44 127 THR A O 1
ATOM 1014 N N . SER A 1 128 ? 12.255 1.426 -2.829 1.00 77.31 128 SER A N 1
ATOM 1015 C CA . SER A 1 128 ? 13.424 2.127 -3.386 1.00 77.31 128 SER A CA 1
ATOM 1016 C C . SER A 1 128 ? 14.749 1.369 -3.237 1.00 77.31 128 SER A C 1
ATOM 1018 O O . SER A 1 128 ? 15.681 1.599 -3.999 1.00 77.31 128 SER A O 1
ATOM 1020 N N . ASN A 1 129 ? 14.833 0.457 -2.264 1.00 78.62 129 ASN A N 1
ATOM 1021 C CA . ASN A 1 129 ? 16.026 -0.339 -1.976 1.00 78.62 129 ASN A CA 1
ATOM 1022 C C . ASN A 1 129 ? 16.007 -1.712 -2.675 1.00 78.62 129 ASN A C 1
ATOM 1024 O O . ASN A 1 129 ? 16.828 -2.570 -2.364 1.00 78.62 129 ASN A O 1
ATOM 1028 N N . GLY A 1 130 ? 15.042 -1.957 -3.568 1.00 74.56 130 GLY A N 1
ATOM 1029 C CA . GLY A 1 130 ? 14.854 -3.239 -4.254 1.00 74.56 130 GLY A CA 1
ATOM 1030 C C . GLY A 1 130 ? 14.202 -4.324 -3.392 1.00 74.56 130 GLY A C 1
ATOM 1031 O O . GLY A 1 130 ? 13.990 -5.439 -3.863 1.00 74.56 130 GLY A O 1
ATOM 1032 N N . THR A 1 131 ? 13.849 -4.021 -2.141 1.00 82.19 131 THR A N 1
ATOM 1033 C CA . THR A 1 131 ? 13.162 -4.972 -1.264 1.00 82.19 131 THR A CA 1
ATOM 1034 C C . THR A 1 131 ? 11.701 -5.077 -1.666 1.00 82.19 131 THR A C 1
ATOM 1036 O O . THR A 1 131 ? 10.983 -4.070 -1.670 1.00 82.19 131 THR A O 1
ATOM 1039 N N . GLN A 1 132 ? 11.256 -6.298 -1.960 1.00 83.88 132 GLN A N 1
ATOM 1040 C CA . GLN A 1 132 ? 9.842 -6.592 -2.132 1.00 83.88 132 GLN A CA 1
ATOM 1041 C C . GLN A 1 132 ? 9.105 -6.324 -0.820 1.00 83.88 132 GLN A C 1
ATOM 1043 O O . GLN A 1 132 ? 9.477 -6.838 0.237 1.00 83.88 132 GLN A O 1
ATOM 1048 N N . LEU A 1 133 ? 8.031 -5.549 -0.896 1.00 82.94 133 LEU A N 1
ATOM 1049 C CA . LEU A 1 133 ? 7.105 -5.389 0.208 1.00 82.94 133 LEU A CA 1
ATOM 1050 C C . LEU A 1 133 ? 6.348 -6.710 0.387 1.00 82.94 133 LEU A C 1
ATOM 1052 O O . LEU A 1 133 ? 5.383 -6.994 -0.320 1.00 82.94 133 LEU A O 1
ATOM 1056 N N . VAL A 1 134 ? 6.825 -7.544 1.309 1.00 66.31 134 VAL A N 1
ATOM 1057 C CA . VAL A 1 134 ? 6.133 -8.765 1.723 1.00 66.31 134 VAL A CA 1
ATOM 1058 C C . VAL A 1 134 ? 5.357 -8.432 2.984 1.00 66.31 134 VAL A C 1
ATOM 1060 O O . VAL A 1 134 ? 5.931 -8.200 4.049 1.00 66.31 134 VAL A O 1
ATOM 1063 N N . SER A 1 135 ? 4.042 -8.378 2.865 1.00 56.62 135 SER A N 1
ATOM 1064 C CA . SER A 1 135 ? 3.165 -8.366 4.023 1.00 56.62 135 SER A CA 1
ATOM 1065 C C . SER A 1 135 ? 3.071 -9.785 4.592 1.00 56.62 135 SER A C 1
ATOM 1067 O O . SER A 1 135 ? 2.873 -10.742 3.844 1.00 56.62 135 SER A O 1
ATOM 1069 N N . LYS A 1 136 ? 3.289 -9.920 5.900 1.00 44.44 136 LYS A N 1
ATOM 1070 C CA . LYS A 1 136 ? 3.216 -11.197 6.621 1.00 44.44 136 LYS A CA 1
ATOM 1071 C C . LYS A 1 136 ? 1.789 -11.535 7.030 1.00 44.44 136 LYS A C 1
ATOM 1073 O O . LYS A 1 136 ? 1.038 -10.586 7.350 1.00 44.44 136 LYS A O 1
#

Organism: NCBI:txid2781853